Protein AF-A0A7C3VMH5-F1 (afdb_monomer)

Radius of gyration: 24.21 Å; Cα contacts (8 Å, |Δi|>4): 117; chains: 1; bounding box: 56×71×32 Å

Secondary structure (DSSP, 8-state):
-------------------------BTTBHHHHHHHHHHTT--EEEEE-TTS-EEEEEEETTEEEEEEEES-BTTBS--EEE-

Structure (mmCIF, N/CA/C/O backbone):
data_AF-A0A7C3VMH5-F1
#
_entry.id   AF-A0A7C3VMH5-F1
#
loop_
_atom_site.group_PDB
_atom_site.id
_atom_site.type_symbol
_atom_site.label_atom_id
_atom_site.label_alt_id
_atom_site.label_comp_id
_atom_site.label_asym_id
_atom_site.label_entity_id
_atom_site.label_seq_id
_atom_site.pdbx_PDB_ins_code
_atom_site.Cartn_x
_atom_site.Cartn_y
_atom_site.Cartn_z
_atom_site.occupancy
_atom_site.B_iso_or_equiv
_atom_site.auth_seq_id
_atom_site.auth_comp_id
_atom_site.auth_asym_id
_atom_site.auth_atom_id
_atom_site.pdbx_PDB_model_num
ATOM 1 N N . MET A 1 1 ? 43.967 -60.466 -16.480 1.00 41.47 1 MET A N 1
ATOM 2 C CA . MET A 1 1 ? 44.224 -59.176 -15.797 1.00 41.47 1 MET A CA 1
ATOM 3 C C . MET A 1 1 ? 42.869 -58.551 -15.484 1.00 41.47 1 ME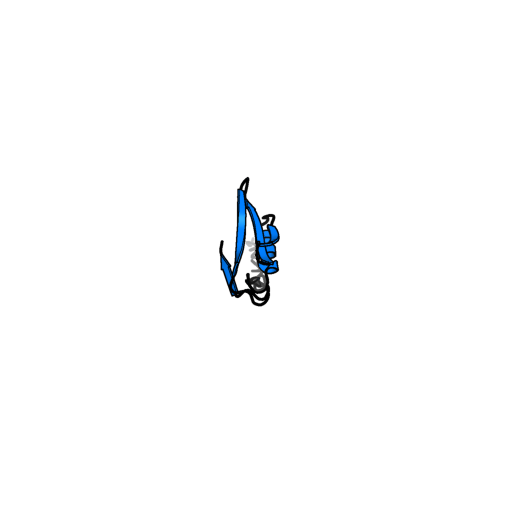T A C 1
ATOM 5 O O . MET A 1 1 ? 41.977 -58.650 -16.312 1.00 41.47 1 MET A O 1
ATOM 9 N N . LYS A 1 2 ? 42.679 -58.110 -14.238 1.00 43.66 2 LYS A N 1
ATOM 10 C CA . LYS A 1 2 ? 41.397 -57.893 -13.533 1.00 43.66 2 LYS A CA 1
ATOM 11 C C . LYS A 1 2 ? 40.715 -56.569 -13.951 1.00 43.66 2 LYS A C 1
ATOM 13 O O . LYS A 1 2 ? 41.446 -55.602 -14.145 1.00 43.66 2 LYS A O 1
ATOM 18 N N . PRO A 1 3 ? 39.37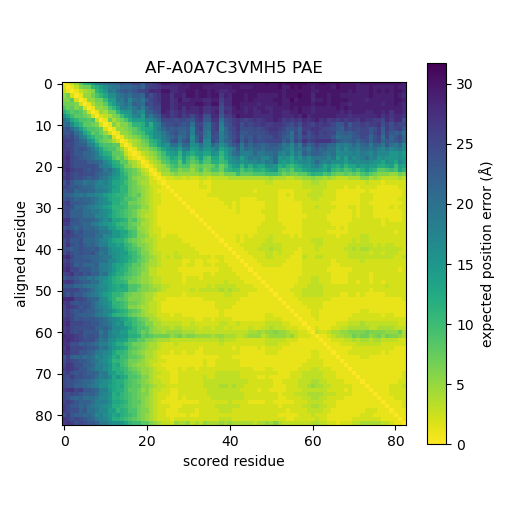2 -56.482 -14.038 1.00 51.38 3 PRO A N 1
ATOM 19 C CA . PRO A 1 3 ? 38.682 -55.210 -14.246 1.00 51.38 3 PRO A CA 1
ATOM 20 C C . PRO A 1 3 ? 38.699 -54.392 -12.947 1.00 51.38 3 PRO A C 1
ATOM 22 O O . PRO A 1 3 ? 38.254 -54.865 -11.902 1.00 51.38 3 PRO A O 1
ATOM 25 N N . ILE A 1 4 ? 39.241 -53.176 -13.003 1.00 60.72 4 ILE A N 1
ATOM 26 C CA . ILE A 1 4 ? 39.175 -52.224 -11.891 1.00 60.72 4 ILE A CA 1
ATOM 27 C C . ILE A 1 4 ? 37.845 -51.479 -12.015 1.00 60.72 4 ILE A C 1
ATOM 29 O O . ILE A 1 4 ? 37.697 -50.570 -12.827 1.00 60.72 4 ILE A O 1
ATOM 33 N N . SER A 1 5 ? 36.869 -51.916 -11.219 1.00 55.78 5 SER A N 1
ATOM 34 C CA . SER A 1 5 ? 35.644 -51.175 -10.928 1.00 55.78 5 SER A CA 1
ATOM 35 C C . SER A 1 5 ? 35.982 -49.884 -10.186 1.00 55.78 5 SER A C 1
ATOM 37 O O . SER A 1 5 ? 36.580 -49.934 -9.113 1.00 55.78 5 SER A O 1
ATOM 39 N N . VAL A 1 6 ? 35.546 -48.742 -10.715 1.00 59.69 6 VAL A N 1
ATOM 40 C CA . VAL A 1 6 ? 35.499 -47.473 -9.979 1.00 59.69 6 VAL A CA 1
ATOM 41 C C . VAL A 1 6 ? 34.030 -47.154 -9.720 1.00 59.69 6 VAL A C 1
ATOM 43 O O . VAL A 1 6 ? 33.326 -46.642 -10.584 1.00 59.69 6 VAL A O 1
ATOM 46 N N . ILE A 1 7 ? 33.558 -47.523 -8.530 1.00 66.62 7 ILE A N 1
ATOM 47 C CA . ILE A 1 7 ? 32.291 -47.050 -7.970 1.00 66.62 7 ILE A CA 1
ATOM 48 C C . ILE A 1 7 ? 32.659 -45.820 -7.137 1.00 66.62 7 ILE A C 1
ATOM 50 O O . ILE A 1 7 ? 33.071 -45.962 -5.989 1.00 66.62 7 ILE A O 1
ATOM 54 N N . THR A 1 8 ? 32.577 -44.622 -7.717 1.00 59.53 8 THR A N 1
ATOM 55 C CA . THR A 1 8 ? 32.744 -43.373 -6.957 1.00 59.53 8 THR A CA 1
ATOM 56 C C . THR A 1 8 ? 31.364 -42.791 -6.694 1.00 59.53 8 THR A C 1
ATOM 58 O O . THR A 1 8 ? 30.614 -42.496 -7.622 1.00 59.53 8 THR A O 1
ATOM 61 N N . GLY A 1 9 ? 31.020 -42.738 -5.408 1.00 56.50 9 GLY A N 1
ATOM 62 C CA . GLY A 1 9 ? 29.676 -42.538 -4.889 1.00 56.50 9 GLY A CA 1
ATOM 63 C C . GLY A 1 9 ? 29.022 -41.216 -5.279 1.00 56.50 9 GLY A C 1
ATOM 64 O O . GLY A 1 9 ? 29.626 -40.148 -5.232 1.00 56.50 9 GLY A O 1
ATOM 65 N N . LEU A 1 10 ? 27.735 -41.320 -5.601 1.00 62.34 10 LEU A N 1
ATOM 66 C CA . LEU A 1 10 ? 26.798 -40.210 -5.664 1.00 62.34 10 LEU A CA 1
ATOM 67 C C . LEU A 1 10 ? 26.479 -39.775 -4.225 1.00 62.34 10 LEU A C 1
ATOM 69 O O . LEU A 1 10 ? 25.554 -40.294 -3.601 1.00 62.34 10 LEU A O 1
ATOM 73 N N . THR A 1 11 ? 27.274 -38.864 -3.665 1.00 68.12 11 THR A N 1
ATOM 74 C CA . THR A 1 11 ? 26.972 -38.232 -2.375 1.00 68.12 11 THR A CA 1
ATOM 75 C C . THR A 1 11 ? 25.776 -37.303 -2.575 1.00 68.12 11 THR A C 1
ATOM 77 O O . THR A 1 11 ? 25.911 -36.188 -3.074 1.00 68.12 11 THR A O 1
ATOM 80 N N . LEU A 1 12 ? 24.584 -37.793 -2.239 1.00 65.38 12 LEU A N 1
ATOM 81 C CA . LEU A 1 12 ? 23.346 -37.024 -2.246 1.00 65.38 12 LEU A CA 1
ATOM 82 C C . LEU A 1 12 ? 23.444 -35.944 -1.160 1.00 65.38 12 LEU A C 1
ATOM 84 O O . LEU A 1 12 ? 23.199 -36.205 0.016 1.00 65.38 12 LEU A O 1
ATOM 88 N N . ALA A 1 13 ? 23.845 -34.732 -1.544 1.00 65.75 13 ALA A N 1
ATOM 89 C CA . ALA A 1 13 ? 23.713 -33.559 -0.696 1.00 65.75 13 ALA A CA 1
ATOM 90 C C . ALA A 1 13 ? 22.216 -33.248 -0.561 1.00 65.75 13 ALA A C 1
ATOM 92 O O . ALA A 1 13 ? 21.643 -32.540 -1.389 1.00 65.75 13 ALA A O 1
ATOM 93 N N . LEU A 1 14 ? 21.564 -33.814 0.461 1.00 66.56 14 LEU A N 1
ATOM 94 C CA . LEU A 1 14 ? 20.276 -33.315 0.932 1.00 66.56 14 LEU A CA 1
ATOM 95 C C . LEU A 1 14 ? 20.523 -31.910 1.488 1.00 66.56 14 LEU A C 1
ATOM 97 O O . LEU A 1 14 ? 20.849 -31.736 2.661 1.00 66.56 14 LEU A O 1
ATOM 101 N N . GLY A 1 15 ? 20.449 -30.915 0.605 1.00 67.75 15 GLY A N 1
ATOM 102 C CA . GLY A 1 15 ? 20.477 -29.514 0.982 1.00 67.75 15 GLY A CA 1
ATOM 103 C C . GLY A 1 15 ? 19.384 -29.263 2.011 1.00 67.75 15 GLY A C 1
ATOM 104 O O . GLY A 1 15 ? 18.224 -29.614 1.797 1.00 67.75 15 GLY A O 1
ATOM 105 N N . LEU A 1 16 ? 19.776 -28.688 3.144 1.00 70.06 16 LEU A N 1
ATOM 106 C CA . LEU A 1 16 ? 18.864 -28.171 4.151 1.00 70.06 16 LEU A CA 1
ATOM 107 C C . LEU A 1 16 ? 18.002 -27.101 3.474 1.00 70.06 16 LEU A C 1
ATOM 109 O O . LEU A 1 16 ? 18.440 -25.965 3.300 1.00 70.06 16 LEU A O 1
ATOM 113 N N . ALA A 1 17 ? 16.795 -27.471 3.051 1.00 70.06 17 ALA A N 1
ATOM 114 C CA . ALA A 1 17 ? 15.787 -26.501 2.668 1.00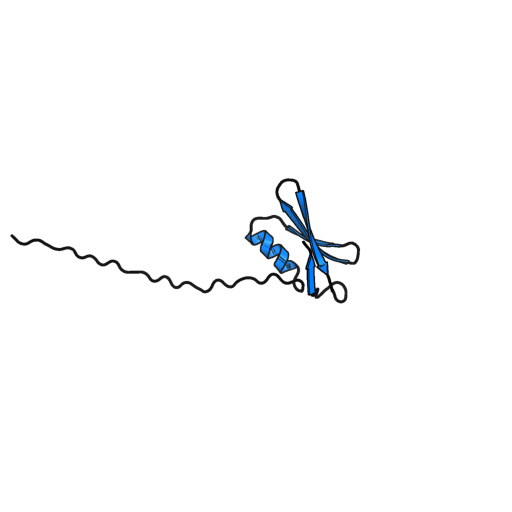 70.06 17 ALA A CA 1
ATOM 115 C C . ALA A 1 17 ? 15.412 -25.740 3.943 1.00 70.06 17 ALA A C 1
ATOM 117 O O 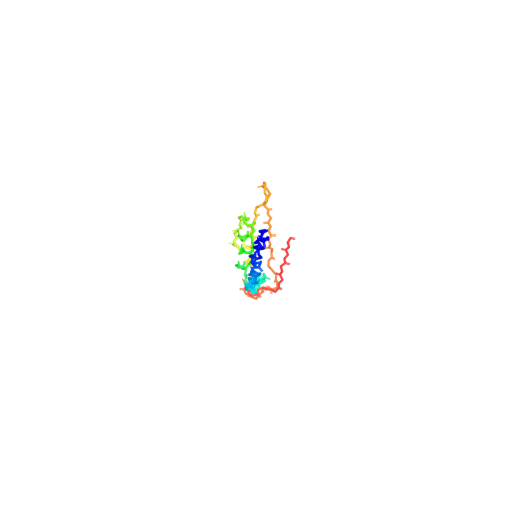. ALA A 1 17 ? 14.655 -26.237 4.777 1.00 70.06 17 ALA A O 1
ATOM 118 N N . ALA A 1 18 ? 16.008 -24.563 4.134 1.00 74.62 18 ALA A N 1
ATOM 119 C CA . ALA A 1 18 ? 15.516 -23.628 5.128 1.00 74.62 18 ALA A CA 1
ATOM 120 C C . ALA A 1 18 ? 14.051 -23.313 4.783 1.00 74.62 18 ALA A C 1
ATOM 122 O O . ALA A 1 18 ? 13.742 -23.124 3.600 1.00 74.62 18 ALA A O 1
ATOM 123 N N . PRO A 1 19 ? 13.138 -23.286 5.767 1.00 71.38 19 PRO A N 1
ATOM 124 C CA . PRO A 1 19 ? 11.770 -22.884 5.497 1.00 71.38 19 PRO A CA 1
ATOM 125 C C . PRO A 1 19 ? 11.802 -21.464 4.931 1.00 71.38 19 PRO A C 1
ATOM 127 O O . PRO A 1 19 ? 12.385 -20.561 5.532 1.00 71.38 19 PRO A O 1
ATOM 130 N N . ALA A 1 20 ? 11.200 -21.270 3.760 1.00 72.06 20 ALA A N 1
ATOM 131 C CA . ALA A 1 20 ? 10.951 -19.933 3.256 1.00 72.06 20 ALA A CA 1
ATOM 132 C C . ALA A 1 20 ? 9.965 -19.263 4.221 1.00 72.06 20 ALA A C 1
ATOM 134 O O . ALA A 1 20 ? 8.822 -19.707 4.350 1.00 72.06 20 ALA A O 1
ATOM 135 N N . ALA A 1 21 ? 10.412 -18.233 4.939 1.00 73.94 21 ALA A N 1
ATOM 136 C CA . ALA A 1 21 ? 9.511 -17.389 5.706 1.00 73.94 21 ALA A CA 1
ATOM 137 C C . ALA A 1 21 ? 8.667 -16.596 4.701 1.00 73.94 21 ALA A C 1
ATOM 139 O O . ALA A 1 21 ? 9.177 -15.705 4.025 1.00 73.94 21 ALA A O 1
ATOM 140 N N . ALA A 1 22 ? 7.398 -16.970 4.545 1.00 75.44 22 ALA A N 1
ATOM 141 C CA . ALA A 1 22 ? 6.473 -16.214 3.715 1.00 75.44 22 ALA A CA 1
ATOM 142 C C . ALA A 1 22 ? 6.196 -14.869 4.398 1.00 75.44 22 ALA A C 1
ATOM 144 O O . ALA A 1 22 ? 5.638 -14.839 5.496 1.00 75.44 22 ALA A O 1
ATOM 145 N N . GLN A 1 23 ? 6.595 -13.769 3.759 1.00 81.44 23 GLN A N 1
ATOM 146 C CA . GLN A 1 23 ? 6.254 -12.436 4.240 1.00 81.44 23 GLN A CA 1
ATOM 147 C C . GLN A 1 23 ? 4.745 -12.234 4.081 1.00 81.44 23 GLN A C 1
ATOM 149 O O . GLN A 1 23 ? 4.200 -12.398 2.989 1.00 81.44 23 GLN A O 1
ATOM 154 N N . GLN A 1 24 ? 4.058 -11.927 5.179 1.00 91.62 24 GLN A N 1
ATOM 155 C CA . GLN A 1 24 ? 2.615 -11.707 5.157 1.00 91.62 24 GLN A CA 1
ATOM 156 C C . GLN A 1 24 ? 2.303 -10.317 4.598 1.00 91.62 24 GLN A C 1
ATOM 158 O O . GLN A 1 24 ? 2.896 -9.331 5.030 1.00 91.62 24 GLN A O 1
ATOM 163 N N . VAL A 1 25 ? 1.345 -10.250 3.673 1.00 95.12 25 VAL A N 1
ATOM 164 C CA . VAL A 1 25 ? 0.763 -8.993 3.185 1.00 95.12 25 VAL A CA 1
ATOM 165 C C . VAL A 1 25 ? -0.439 -8.665 4.064 1.00 95.12 25 VAL A C 1
ATOM 167 O O . VAL A 1 25 ? -1.395 -9.438 4.114 1.00 95.12 25 VAL A O 1
ATOM 170 N N . LEU A 1 26 ? -0.363 -7.559 4.800 1.00 96.88 26 LEU A N 1
ATOM 171 C CA . LEU A 1 26 ? -1.315 -7.192 5.847 1.00 96.88 26 LEU A CA 1
ATOM 172 C C . LEU A 1 26 ? -1.814 -5.759 5.645 1.00 96.88 26 LEU A C 1
ATOM 174 O O . LEU A 1 26 ? -1.012 -4.846 5.466 1.00 96.88 26 LE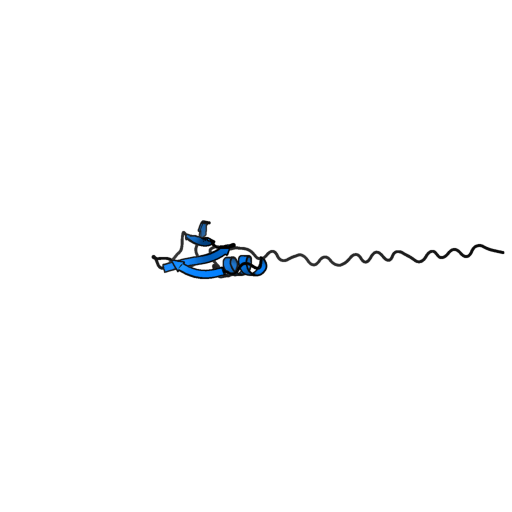U A O 1
ATOM 178 N N . ALA A 1 27 ? -3.128 -5.550 5.761 1.00 97.94 27 ALA A N 1
ATOM 179 C CA . ALA A 1 27 ? -3.730 -4.214 5.721 1.00 97.94 27 ALA A CA 1
ATOM 180 C C . ALA A 1 27 ? -3.253 -3.323 6.885 1.00 97.94 27 ALA A C 1
ATOM 182 O O . ALA A 1 27 ? -2.952 -2.150 6.684 1.00 97.94 27 ALA A O 1
ATOM 183 N N . SER A 1 28 ? -3.071 -3.904 8.075 1.00 98.00 28 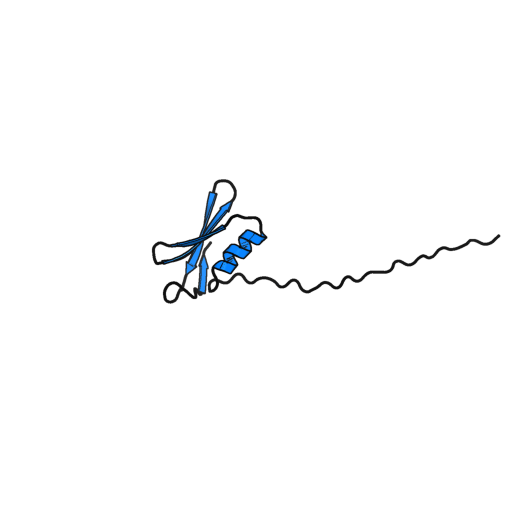SER A N 1
ATOM 184 C CA . SER A 1 28 ? -2.578 -3.200 9.266 1.00 98.00 28 SER A CA 1
ATOM 185 C C . SER A 1 28 ? -1.099 -2.807 9.181 1.00 98.00 28 SER A C 1
ATOM 187 O O . SER A 1 28 ? -0.601 -2.051 10.013 1.00 98.00 28 SER A O 1
ATOM 189 N N . ASN A 1 29 ? -0.385 -3.290 8.160 1.00 97.94 29 ASN A N 1
ATOM 190 C CA . ASN A 1 29 ? 0.980 -2.893 7.850 1.00 97.94 29 ASN A CA 1
ATOM 191 C C . ASN A 1 29 ? 1.094 -2.520 6.361 1.00 97.94 29 ASN A C 1
ATOM 193 O O . ASN A 1 29 ? 1.542 -3.349 5.563 1.00 97.94 29 ASN A O 1
ATOM 197 N N . PRO A 1 30 ? 0.749 -1.280 5.967 1.00 97.94 30 PRO A N 1
ATOM 198 C CA . PRO A 1 30 ? 0.788 -0.851 4.567 1.00 97.94 30 PRO A CA 1
ATOM 199 C C . PRO A 1 30 ? 2.144 -1.040 3.882 1.00 97.94 30 PRO A C 1
ATOM 201 O O . PRO A 1 30 ? 2.205 -1.347 2.691 1.00 97.94 30 PRO A O 1
ATOM 204 N N . GLN A 1 31 ? 3.240 -0.954 4.642 1.00 97.75 31 GLN A N 1
ATOM 205 C CA . GLN A 1 31 ? 4.581 -1.205 4.120 1.00 97.75 31 GLN A CA 1
ATOM 206 C C . GLN A 1 31 ? 4.744 -2.643 3.603 1.00 97.75 31 GLN A C 1
ATOM 208 O O . GLN A 1 31 ? 5.435 -2.855 2.613 1.00 97.75 31 GLN A O 1
ATOM 213 N N . SER A 1 32 ? 4.050 -3.626 4.188 1.00 97.56 32 SER A N 1
ATOM 214 C CA . SER A 1 32 ? 4.092 -5.016 3.709 1.00 97.56 32 SER A CA 1
ATOM 215 C C . SER A 1 32 ? 3.572 -5.182 2.273 1.00 97.56 32 SER A C 1
ATOM 217 O O . SER A 1 32 ? 4.041 -6.061 1.549 1.00 97.56 32 SER A O 1
ATOM 219 N N . VAL A 1 33 ? 2.647 -4.320 1.835 1.00 97.62 33 VAL A N 1
ATOM 220 C CA . VAL A 1 33 ? 2.128 -4.303 0.459 1.00 97.62 33 VAL A CA 1
ATOM 221 C C . VAL A 1 33 ? 3.177 -3.728 -0.498 1.00 97.62 33 VAL A C 1
ATOM 223 O O . VAL A 1 33 ? 3.404 -4.280 -1.572 1.00 97.62 33 VAL A O 1
ATOM 226 N N . VAL A 1 34 ? 3.881 -2.665 -0.096 1.00 97.81 34 VAL A N 1
ATOM 227 C CA . VAL A 1 34 ? 5.007 -2.119 -0.875 1.00 97.81 34 VAL A CA 1
ATOM 228 C C . VAL A 1 34 ? 6.134 -3.142 -0.990 1.00 97.81 34 VAL A C 1
ATOM 230 O O . VAL A 1 34 ? 6.644 -3.377 -2.084 1.00 97.81 34 VAL A O 1
ATOM 233 N N . ASP A 1 35 ? 6.491 -3.795 0.116 1.00 96.50 35 ASP A N 1
ATOM 234 C CA . ASP A 1 35 ? 7.546 -4.808 0.153 1.00 96.50 35 ASP A CA 1
ATOM 235 C C . ASP A 1 35 ? 7.213 -6.010 -0.742 1.00 96.50 35 ASP A C 1
ATOM 237 O O . ASP A 1 35 ? 8.114 -6.617 -1.326 1.00 96.50 35 ASP A O 1
ATOM 241 N N . TYR A 1 36 ? 5.929 -6.359 -0.874 1.00 95.56 36 TYR A N 1
ATOM 242 C CA . TYR A 1 36 ? 5.463 -7.378 -1.815 1.00 95.56 36 TYR A CA 1
ATOM 243 C C . TYR A 1 36 ? 5.766 -6.984 -3.268 1.00 95.56 36 TYR A C 1
ATOM 245 O O . TYR A 1 36 ? 6.380 -7.765 -3.999 1.00 95.56 36 TYR A O 1
ATOM 253 N N . PHE A 1 37 ? 5.416 -5.761 -3.678 1.00 96.19 37 PHE A N 1
ATOM 254 C CA . PHE A 1 37 ? 5.720 -5.269 -5.026 1.00 96.19 37 PHE A CA 1
ATOM 255 C C . PHE A 1 37 ? 7.224 -5.138 -5.273 1.00 96.19 37 PHE A C 1
ATOM 257 O O . PHE A 1 37 ? 7.715 -5.554 -6.323 1.00 96.19 37 PHE A O 1
ATOM 264 N N . PHE A 1 38 ? 7.974 -4.649 -4.284 1.00 94.44 38 PHE A N 1
ATOM 265 C CA . PHE A 1 38 ? 9.427 -4.548 -4.368 1.00 94.44 38 PHE A CA 1
ATOM 266 C C . PHE A 1 38 ? 10.084 -5.915 -4.608 1.00 94.44 38 PHE A C 1
ATOM 268 O O . PHE A 1 38 ? 10.916 -6.050 -5.505 1.00 94.44 38 PHE A O 1
ATOM 275 N N . GLN A 1 39 ? 9.673 -6.951 -3.869 1.00 94.00 39 GLN A N 1
ATOM 276 C CA . GLN A 1 39 ? 10.157 -8.324 -4.070 1.00 94.00 39 GLN A CA 1
ATOM 277 C C . GLN A 1 39 ? 9.789 -8.891 -5.449 1.00 94.00 39 GLN A C 1
ATOM 279 O O . GLN A 1 39 ? 10.523 -9.722 -5.982 1.00 94.00 39 GLN A O 1
ATOM 284 N N . ALA A 1 40 ? 8.690 -8.424 -6.045 1.00 93.31 40 ALA A N 1
ATOM 285 C CA . ALA A 1 40 ? 8.287 -8.765 -7.407 1.00 93.31 40 ALA A CA 1
ATOM 286 C C . ALA A 1 40 ? 9.008 -7.938 -8.494 1.00 93.31 40 ALA A C 1
ATOM 288 O O . ALA A 1 40 ? 8.779 -8.163 -9.681 1.00 93.31 40 ALA A O 1
ATOM 289 N N . GLY A 1 41 ? 9.876 -6.988 -8.122 1.00 95.56 41 GLY A N 1
ATOM 290 C CA . GLY A 1 41 ? 10.558 -6.092 -9.061 1.00 95.56 41 GLY A CA 1
ATOM 291 C C . GLY A 1 41 ? 9.664 -4.982 -9.625 1.00 95.56 41 GLY A C 1
ATOM 292 O O . GLY A 1 41 ? 10.008 -4.381 -10.642 1.00 95.56 41 GLY A O 1
ATOM 293 N N . VAL A 1 42 ? 8.528 -4.707 -8.980 1.00 96.00 42 VAL A N 1
ATOM 294 C CA . VAL A 1 42 ? 7.557 -3.687 -9.385 1.00 96.00 42 VAL A CA 1
ATOM 295 C C . VAL A 1 42 ? 7.756 -2.425 -8.538 1.00 96.00 42 VAL A C 1
ATOM 297 O O . VAL A 1 42 ? 7.667 -2.498 -7.310 1.00 96.00 42 VAL A O 1
ATOM 300 N N . PRO A 1 43 ? 8.005 -1.252 -9.149 1.00 93.69 43 PRO A N 1
ATOM 301 C CA . PRO A 1 43 ? 8.035 0.010 -8.420 1.00 93.69 43 PRO A CA 1
ATOM 302 C C . PRO A 1 43 ? 6.661 0.324 -7.817 1.00 93.69 43 PRO A C 1
ATOM 304 O O . PRO A 1 43 ? 5.667 0.433 -8.541 1.00 93.69 43 PRO A O 1
ATOM 307 N N . ALA A 1 44 ? 6.625 0.506 -6.499 1.00 97.50 44 ALA A N 1
ATOM 308 C CA . ALA A 1 44 ? 5.440 0.894 -5.747 1.00 97.50 44 ALA A CA 1
ATOM 309 C C . ALA A 1 44 ? 5.787 1.971 -4.712 1.00 97.50 44 ALA A C 1
ATOM 311 O O . ALA A 1 44 ? 6.918 2.030 -4.224 1.00 97.50 44 ALA A O 1
ATOM 312 N N . GLN A 1 45 ? 4.812 2.809 -4.372 1.00 97.88 45 GLN A N 1
ATOM 313 C CA . GLN A 1 45 ? 4.935 3.854 -3.362 1.00 97.88 45 GLN A CA 1
ATOM 314 C C . GLN A 1 45 ? 3.778 3.784 -2.368 1.00 97.88 45 GLN A C 1
ATOM 316 O O . GLN A 1 45 ? 2.632 3.566 -2.757 1.00 97.88 45 GLN A O 1
ATOM 321 N N . LEU A 1 46 ? 4.087 4.003 -1.090 1.00 98.44 46 LEU A N 1
ATOM 322 C CA . LEU A 1 46 ? 3.087 4.247 -0.057 1.00 98.44 46 LEU A CA 1
ATOM 323 C C . LEU A 1 46 ? 2.772 5.745 -0.013 1.00 98.44 46 LEU A C 1
ATOM 325 O O . LEU A 1 46 ? 3.675 6.574 0.095 1.00 98.44 46 LEU A O 1
ATOM 329 N N . THR A 1 47 ? 1.493 6.072 -0.091 1.00 98.31 47 THR A N 1
ATOM 330 C CA . THR A 1 47 ? 0.934 7.421 -0.016 1.00 98.31 47 THR A CA 1
ATOM 331 C C . THR A 1 47 ? -0.335 7.394 0.848 1.00 98.31 47 THR A C 1
ATOM 333 O O . THR A 1 47 ? -0.578 6.429 1.576 1.00 98.31 47 THR A O 1
ATOM 336 N N . THR A 1 48 ? -1.129 8.457 0.791 1.00 98.38 48 THR A N 1
ATOM 337 C CA . THR A 1 48 ? -2.430 8.580 1.454 1.00 98.38 48 THR A CA 1
ATOM 338 C C . THR A 1 48 ? -3.521 8.898 0.439 1.00 98.38 48 THR A C 1
ATOM 340 O O . THR A 1 48 ? -3.269 9.606 -0.540 1.00 98.38 48 THR A O 1
ATOM 343 N N . ASP A 1 49 ? -4.732 8.411 0.680 1.00 98.06 49 ASP A N 1
ATOM 344 C CA . ASP A 1 49 ? -5.905 8.738 -0.124 1.00 98.06 49 ASP A CA 1
ATOM 345 C C . ASP A 1 49 ? -6.513 10.110 0.248 1.00 98.06 49 ASP A C 1
ATOM 347 O O . ASP A 1 49 ? -5.934 10.902 0.998 1.00 98.06 49 ASP A O 1
ATOM 351 N N . SER A 1 50 ? -7.694 10.426 -0.296 1.00 97.75 50 SER A N 1
ATOM 352 C CA . SER A 1 50 ? -8.354 11.717 -0.065 1.00 97.75 50 SER A CA 1
ATOM 353 C C . SER A 1 50 ? -8.959 11.900 1.333 1.00 97.75 50 SER A C 1
ATOM 355 O O . SER A 1 50 ? -9.326 13.024 1.674 1.00 97.75 50 SER A O 1
ATOM 357 N N . VAL A 1 51 ? -9.121 10.827 2.112 1.00 97.06 51 VAL A N 1
ATOM 358 C CA . VAL A 1 51 ? -9.655 10.863 3.487 1.00 97.06 51 VAL A CA 1
ATOM 359 C C . VAL A 1 51 ? -8.580 10.595 4.546 1.00 97.06 51 VAL A C 1
ATOM 361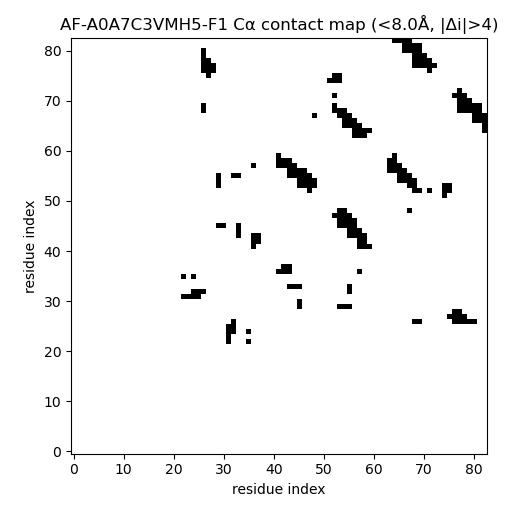 O O . VAL A 1 51 ? -8.862 10.702 5.739 1.00 97.06 51 VAL A O 1
ATOM 364 N N . GLY A 1 52 ? -7.343 10.344 4.113 1.00 98.19 52 GLY A N 1
ATOM 365 C CA . GLY A 1 52 ? -6.159 10.202 4.955 1.00 98.19 52 GLY A CA 1
ATOM 366 C C . GLY A 1 52 ? -5.726 8.757 5.180 1.00 98.19 52 GLY A C 1
ATOM 367 O O . GLY A 1 52 ? -4.697 8.551 5.821 1.00 98.19 52 GLY A O 1
ATOM 368 N N . ASP A 1 53 ? -6.457 7.777 4.647 1.00 98.56 53 ASP A N 1
ATOM 369 C CA . ASP A 1 53 ? -6.111 6.366 4.795 1.00 98.56 53 ASP A CA 1
ATOM 370 C C . ASP A 1 53 ? -4.885 6.014 3.937 1.00 98.56 53 ASP A C 1
ATOM 372 O O . ASP A 1 53 ? -4.605 6.686 2.934 1.00 98.56 53 ASP A O 1
ATOM 376 N N . PRO A 1 54 ? -4.119 4.972 4.306 1.00 98.69 54 PRO A N 1
ATOM 377 C CA . PRO A 1 54 ? -3.010 4.505 3.491 1.00 98.69 54 PRO A CA 1
ATOM 378 C C . PRO A 1 54 ? -3.467 4.123 2.078 1.00 98.69 54 PRO A C 1
ATOM 380 O O . PRO A 1 54 ? -4.542 3.565 1.873 1.00 98.69 54 PRO A O 1
ATOM 383 N N . LEU A 1 55 ? -2.611 4.379 1.096 1.00 98.75 55 LEU A N 1
ATOM 384 C CA . LEU A 1 55 ? -2.824 4.011 -0.300 1.00 98.75 55 LEU A CA 1
ATOM 385 C C . LEU A 1 55 ? -1.497 3.536 -0.875 1.00 98.75 55 LEU A C 1
ATOM 387 O O . LEU A 1 55 ? -0.476 4.198 -0.698 1.00 98.75 55 LEU A O 1
ATOM 391 N N . VAL A 1 56 ? -1.488 2.407 -1.578 1.00 98.69 56 VAL A N 1
ATOM 392 C CA . VAL A 1 56 ? -0.302 1.988 -2.338 1.00 98.69 56 VAL A CA 1
ATOM 393 C C . VAL A 1 56 ? -0.558 2.195 -3.814 1.00 98.69 56 VAL A C 1
ATOM 395 O O . VAL A 1 56 ? -1.510 1.651 -4.356 1.00 98.69 56 VAL A O 1
ATOM 398 N N . GLU A 1 57 ? 0.315 2.945 -4.476 1.00 98.50 57 GLU A N 1
ATOM 399 C CA . GLU A 1 57 ? 0.287 3.105 -5.928 1.00 98.50 57 GLU A CA 1
ATOM 400 C C . GLU A 1 57 ? 1.445 2.331 -6.544 1.00 98.50 57 GLU A C 1
ATOM 402 O O . GLU A 1 57 ? 2.572 2.380 -6.048 1.00 98.50 57 GLU A O 1
ATOM 407 N N . PHE A 1 58 ? 1.191 1.629 -7.640 1.00 97.56 58 PHE A N 1
ATOM 408 C CA . PHE A 1 58 ? 2.213 0.874 -8.355 1.00 97.56 58 PHE A CA 1
ATOM 409 C C . PHE A 1 58 ? 2.000 0.974 -9.860 1.00 97.56 58 PHE A C 1
ATOM 411 O O . PHE A 1 58 ? 0.917 1.320 -10.336 1.00 97.56 58 PHE A O 1
ATOM 418 N N . ARG A 1 59 ? 3.062 0.710 -10.624 1.00 95.56 59 ARG A N 1
ATOM 419 C CA . ARG A 1 59 ? 3.034 0.827 -12.085 1.00 95.56 59 ARG A CA 1
ATOM 420 C C . ARG A 1 59 ? 3.357 -0.497 -12.747 1.00 95.56 59 ARG A C 1
ATOM 422 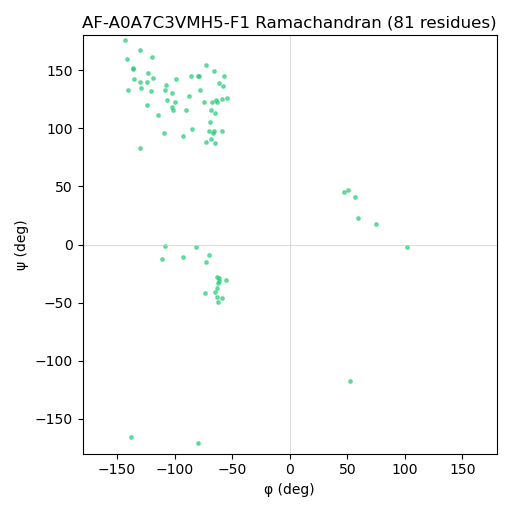O O . ARG A 1 59 ? 4.371 -1.116 -12.431 1.00 95.56 59 ARG A O 1
ATOM 429 N N . VAL A 1 60 ? 2.531 -0.871 -13.714 1.00 93.75 60 VAL A N 1
ATOM 430 C CA . VAL A 1 60 ? 2.793 -1.979 -14.633 1.00 93.75 60 VAL A CA 1
ATOM 431 C C . VAL A 1 60 ? 2.706 -1.403 -16.040 1.00 93.75 60 VAL A C 1
ATOM 433 O O . VAL A 1 60 ? 1.696 -0.813 -16.413 1.00 93.75 60 VAL A O 1
ATOM 436 N N . ASP A 1 61 ? 3.800 -1.500 -16.795 1.00 91.44 61 ASP A N 1
ATOM 437 C CA . ASP A 1 61 ? 3.956 -0.852 -18.100 1.00 91.44 61 ASP A CA 1
ATOM 438 C C . ASP A 1 61 ? 3.646 0.663 -18.063 1.00 91.44 61 ASP A C 1
ATOM 440 O O . ASP A 1 61 ? 4.346 1.443 -17.403 1.00 91.44 61 ASP A O 1
ATOM 444 N N . ALA A 1 62 ? 2.619 1.104 -18.795 1.00 93.12 62 ALA A N 1
ATOM 445 C CA . ALA A 1 62 ? 2.198 2.501 -18.869 1.00 93.12 62 ALA A CA 1
ATOM 446 C C . ALA A 1 62 ? 1.107 2.862 -17.846 1.00 93.12 62 ALA A C 1
ATOM 448 O O . ALA A 1 62 ? 0.848 4.053 -17.647 1.00 93.12 62 ALA A O 1
ATOM 449 N N . ASP A 1 63 ? 0.525 1.864 -17.182 1.00 96.00 63 ASP A N 1
ATOM 450 C CA . ASP A 1 63 ? -0.667 2.012 -16.359 1.00 96.00 63 ASP A CA 1
ATOM 451 C C . ASP A 1 63 ? -0.316 2.135 -14.871 1.00 96.00 63 ASP A C 1
ATOM 453 O O . ASP A 1 63 ? 0.615 1.503 -14.356 1.00 96.00 63 ASP A O 1
ATOM 457 N N . THR A 1 64 ? -1.074 2.985 -14.178 1.00 96.06 64 THR A N 1
ATOM 458 C CA . THR A 1 64 ? -0.991 3.165 -12.725 1.00 96.06 64 THR A CA 1
ATOM 459 C C . THR A 1 64 ? -2.156 2.436 -12.073 1.00 96.06 64 THR A C 1
ATOM 461 O O . THR A 1 64 ? -3.308 2.640 -12.452 1.00 96.06 64 THR A O 1
ATOM 464 N N . TYR A 1 65 ? -1.843 1.639 -11.059 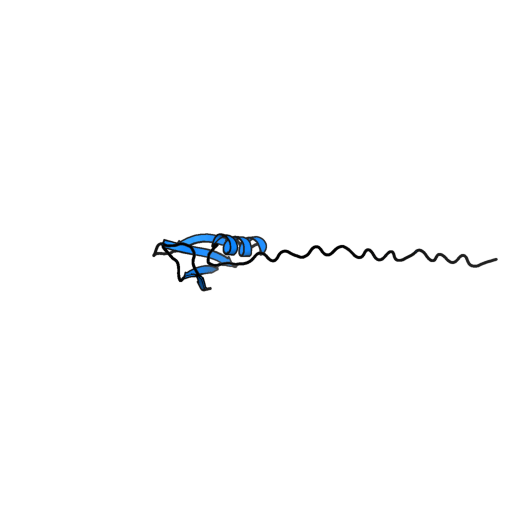1.00 98.12 65 TYR A N 1
ATOM 465 C CA . TYR A 1 65 ? -2.796 0.898 -10.245 1.00 98.12 65 TYR A CA 1
ATOM 466 C C . TYR A 1 65 ? -2.684 1.322 -8.786 1.00 98.12 65 TYR A C 1
ATOM 468 O O . TYR A 1 65 ? -1.680 1.904 -8.366 1.00 98.12 65 TYR A O 1
ATOM 476 N N . GLN A 1 66 ? -3.728 1.024 -8.020 1.00 98.25 66 GLN A N 1
ATOM 477 C CA . GLN A 1 66 ? -3.864 1.441 -6.634 1.00 98.25 66 GLN A CA 1
ATOM 478 C C . GLN A 1 66 ? -4.348 0.272 -5.778 1.00 98.25 66 GLN A C 1
ATOM 480 O O . GLN A 1 66 ? -5.177 -0.515 -6.219 1.00 98.25 66 GLN A O 1
ATOM 485 N N . VAL A 1 67 ? -3.835 0.173 -4.555 1.00 98.50 67 VAL A N 1
ATOM 486 C CA . VAL A 1 67 ? -4.361 -0.699 -3.505 1.00 98.50 67 VAL A CA 1
ATOM 487 C C . VAL A 1 67 ? -4.892 0.188 -2.393 1.00 98.50 67 VAL A C 1
ATOM 489 O O . VAL A 1 67 ? -4.112 0.857 -1.708 1.00 98.50 67 VAL A O 1
ATOM 492 N N . PHE A 1 68 ? -6.211 0.195 -2.232 1.00 98.56 68 PHE A N 1
ATOM 493 C CA . PHE A 1 68 ? -6.896 0.958 -1.193 1.00 98.56 68 PHE A CA 1
ATOM 494 C C . PHE A 1 68 ? -6.960 0.167 0.109 1.00 98.56 68 PHE A C 1
ATOM 496 O O . PHE A 1 68 ? -7.120 -1.058 0.098 1.00 98.56 68 PHE A O 1
ATOM 503 N N . PHE A 1 69 ? -6.866 0.886 1.223 1.00 98.69 69 PHE A N 1
ATOM 504 C CA . PHE A 1 69 ? -6.959 0.340 2.569 1.00 98.69 69 PHE A CA 1
ATOM 505 C C . PHE A 1 69 ? -8.287 0.773 3.184 1.00 98.69 69 PHE A C 1
ATOM 507 O O . PHE A 1 69 ? -8.669 1.933 3.085 1.00 98.69 69 PHE A O 1
ATOM 514 N N . TYR A 1 70 ? -8.997 -0.172 3.795 1.00 98.06 70 TYR A N 1
ATOM 515 C CA . TYR A 1 70 ? -10.324 0.054 4.365 1.00 98.06 70 TYR A CA 1
ATOM 516 C C . TYR A 1 70 ? -10.426 -0.454 5.800 1.00 98.06 70 TYR A C 1
ATOM 518 O O . TYR A 1 70 ? -9.571 -1.204 6.284 1.00 98.06 70 TYR A O 1
ATOM 526 N N . ASP A 1 71 ? -11.517 -0.051 6.457 1.00 97.88 71 ASP A N 1
ATOM 527 C CA . ASP A 1 71 ? -11.820 -0.359 7.856 1.00 97.88 71 ASP A CA 1
ATOM 528 C C . ASP A 1 71 ? -10.697 0.095 8.804 1.00 97.88 71 ASP A C 1
ATOM 530 O O . ASP A 1 71 ? -10.314 -0.613 9.734 1.00 97.88 71 ASP A O 1
ATOM 534 N N . CYS A 1 72 ? -10.141 1.278 8.535 1.00 98.38 72 CYS A N 1
ATOM 535 C CA . CYS A 1 72 ? -9.076 1.882 9.324 1.00 98.38 72 CYS A CA 1
ATOM 536 C C . CYS A 1 72 ? -9.623 2.544 10.598 1.00 98.38 72 CYS A C 1
ATOM 538 O O . CYS A 1 72 ? -10.701 3.144 10.606 1.00 98.38 72 CYS A O 1
ATOM 540 N N . THR A 1 73 ? -8.842 2.480 11.676 1.00 98.38 73 THR A N 1
ATOM 541 C CA . THR A 1 73 ? -9.066 3.243 12.909 1.00 98.38 73 THR A CA 1
ATOM 542 C C . THR A 1 73 ? -8.097 4.421 12.936 1.00 98.38 73 THR A C 1
ATOM 544 O O . THR A 1 73 ? -6.882 4.227 12.919 1.00 98.38 73 THR A O 1
ATOM 547 N N . ASP A 1 74 ? -8.626 5.648 12.952 1.00 97.62 74 ASP A N 1
ATOM 548 C CA . ASP A 1 74 ? -7.835 6.890 12.946 1.00 97.62 74 ASP A CA 1
ATOM 549 C C . ASP A 1 74 ? -6.766 6.922 11.831 1.00 97.62 74 ASP A C 1
ATOM 551 O O . ASP A 1 74 ? -5.595 7.215 12.074 1.00 97.62 74 ASP A O 1
ATOM 555 N N . ASN A 1 75 ? -7.164 6.565 10.603 1.00 97.75 75 ASN A N 1
ATOM 556 C CA . ASN A 1 75 ? -6.290 6.465 9.426 1.00 97.75 75 ASN A CA 1
ATOM 557 C C . ASN A 1 75 ? -5.118 5.468 9.564 1.00 97.75 75 ASN A C 1
ATOM 559 O O . ASN A 1 75 ? -4.101 5.566 8.874 1.00 97.75 75 ASN A O 1
ATOM 563 N N . SER A 1 76 ? -5.248 4.491 10.463 1.00 96.88 76 SER A N 1
ATOM 564 C CA . SER A 1 76 ? -4.250 3.455 10.738 1.00 96.88 76 SER A CA 1
ATOM 565 C C . SER A 1 76 ? -4.911 2.101 11.033 1.00 96.88 76 SER A C 1
ATOM 567 O O . SER A 1 76 ? -6.135 2.003 11.054 1.00 96.88 76 SER A O 1
ATOM 569 N N . ASP A 1 77 ? -4.108 1.045 11.224 1.00 97.50 77 ASP A N 1
ATOM 570 C CA . ASP A 1 77 ? -4.571 -0.308 11.598 1.00 97.50 77 ASP A CA 1
ATOM 571 C C . ASP A 1 77 ? -5.755 -0.828 10.756 1.00 97.50 77 ASP A C 1
ATOM 573 O O . ASP A 1 77 ? -6.755 -1.330 11.262 1.00 97.50 77 ASP A O 1
ATOM 577 N N . CYS A 1 78 ? -5.656 -0.647 9.439 1.00 98.50 78 CYS A N 1
ATOM 578 C CA . CYS A 1 78 ? -6.694 -1.038 8.491 1.00 98.50 78 CYS A CA 1
ATOM 579 C C . CYS A 1 78 ? -6.875 -2.560 8.448 1.00 98.50 78 CYS A C 1
ATOM 581 O O . CYS A 1 78 ? -5.916 -3.319 8.617 1.00 98.50 78 CYS A O 1
ATOM 583 N N . LEU A 1 79 ? -8.095 -3.022 8.169 1.00 98.19 79 LEU A N 1
ATOM 584 C CA . LEU A 1 79 ? -8.445 -4.448 8.226 1.00 98.19 79 LEU A CA 1
ATOM 585 C C . LEU A 1 79 ? -8.714 -5.072 6.852 1.00 98.19 79 LEU A C 1
ATOM 587 O O . LEU A 1 79 ? -8.753 -6.299 6.738 1.00 98.19 79 LEU A O 1
ATOM 591 N N . ALA A 1 80 ? -8.858 -4.256 5.806 1.00 98.00 80 ALA A N 1
ATOM 592 C CA . ALA A 1 80 ? -9.178 -4.720 4.462 1.00 98.00 80 ALA A CA 1
ATOM 593 C C . ALA A 1 80 ? -8.341 -4.027 3.377 1.00 98.00 80 ALA A C 1
ATOM 595 O O . ALA A 1 80 ? -7.925 -2.879 3.527 1.00 98.00 80 ALA A O 1
ATOM 596 N N . LEU A 1 81 ? -8.121 -4.748 2.272 1.00 97.88 81 LEU A N 1
ATOM 597 C CA . LEU A 1 81 ? -7.483 -4.256 1.049 1.00 97.88 81 LEU A CA 1
ATOM 598 C C . LEU A 1 81 ? -8.457 -4.370 -0.130 1.00 97.88 81 LEU A C 1
ATOM 600 O O . LEU A 1 81 ? -9.184 -5.361 -0.238 1.00 97.88 81 LEU A O 1
ATOM 604 N N . GLN A 1 82 ? -8.419 -3.399 -1.039 1.00 97.69 82 GLN A N 1
ATOM 605 C CA . GLN A 1 82 ? -9.077 -3.443 -2.348 1.00 97.69 82 GLN A CA 1
ATOM 606 C C . GLN A 1 82 ? -8.038 -3.197 -3.448 1.00 97.69 82 GLN A C 1
ATOM 608 O O . GLN A 1 82 ? -7.167 -2.349 -3.274 1.00 97.69 82 GLN A O 1
ATOM 613 N N . PHE A 1 83 ? -8.148 -3.933 -4.555 1.00 92.81 83 PHE A N 1
ATOM 614 C CA . PHE A 1 83 ? -7.226 -3.929 -5.697 1.00 92.81 83 PHE A CA 1
ATOM 615 C C . PHE A 1 83 ? -7.941 -3.505 -6.980 1.00 92.81 83 PHE A C 1
ATOM 617 O O . PHE A 1 83 ? -9.154 -3.814 -7.087 1.00 92.81 83 PHE A O 1
#

Sequence (83 aa):
MKPISVITGLTLALGLAAPAAAQQVLASNPQSVVDYFFQAGVPAQLTTDSVGDPLVEFRVDADTYQVFFYDCTDNSDCLALQF

pLDDT: mean 87.92, std 15.53, range [41.47, 98.75]

Solvent-accessible surface area (backbone atoms only — not comparable to full-atom values): 5265 Å² total; per-residue (Å²): 137,81,86,84,82,81,87,77,80,85,79,79,77,78,70,82,78,70,80,81,81,77,81,71,72,41,48,58,39,63,64,36,51,39,52,51,33,49,76,71,73,34,64,52,45,82,52,60,49,98,88,52,28,52,26,37,40,34,52,59,92,92,46,80,47,58,37,46,50,35,76,50,56,91,54,34,67,16,74,35,75,48,117

Mean predicted aligned error: 9.49 Å

Nearest PDB structures (foldseek):
  1orc-assembly1_A  TM=6.213E-01  e=4.704E-01  Lambdavirus lambda
  3oe3-assembly3_F  TM=6.800E-01  e=4.809E+00  Salmonella enterica subsp. enterica serovar Typhimurium
  7ui9-assembly1_a  TM=6.767E-01  e=7.949E+00  Saccharomyces cerevisiae S288C
  1mhm-assembly1_A  TM=4.825E-01  e=6.583E+00  Solanum tuberosum

Foldseek 3Di:
DDDDDDPDDPPPPPPPPDPDPDQDDFLLDPVSVCVVCVVVVWDKDWDADPVGAIKIWTDDDPDIDIKGFDPADPNHRGHDIDD